Protein AF-A0A943GED4-F1 (afdb_monomer_lite)

Foldseek 3Di:
DPQQAPVGDGDDDDPDDDDDDDPDDDADDPGDDDDDDHCPVVVCVQPNDDPDDWDWDWDDDPQWIKIWIWDDDPLAIEIEIAMAPDKDWQKKKKKAWAQDPVGSVFIWIDIDIDGDPPADFCVLQVVLQGLCCRVSVHIYMYTIHYDDPPDDPVNVVRVVVVSVVVSVVD

pLDDT: mean 86.62, std 11.27, range [45.94, 97.62]

Secondary structure (DSSP, 8-state):
---B-TTSSBPPPPS-------------SS------SSSHHHHHHHH----S-EEEEEEE-SS-EEEEEEEEETTEEEEEEEEESS----EEEEEEEEE-SS-TTSEEEEEEEEE-TT--THHHHHHHHHHHHHHHTS-EEEEEEEE-TT--HHHHHHHHHHHHHHHHH-

Radius of gyration: 17.35 Å; chains: 1; bounding box: 43×40×46 Å

Structure (mmCIF, N/CA/C/O backbone):
data_AF-A0A943GED4-F1
#
_entry.id   AF-A0A943GED4-F1
#
loop_
_atom_site.group_PDB
_atom_site.id
_atom_site.type_symbol
_atom_site.label_atom_id
_atom_site.label_alt_id
_atom_site.label_comp_id
_atom_site.label_asym_id
_atom_site.label_entity_id
_atom_site.label_seq_id
_atom_site.pdbx_PDB_ins_code
_atom_site.Cartn_x
_atom_site.Cartn_y
_atom_site.Cartn_z
_atom_site.occupancy
_atom_site.B_iso_or_equiv
_atom_site.auth_seq_id
_atom_site.auth_comp_id
_atom_site.auth_asym_id
_atom_site.auth_atom_id
_atom_site.pdbx_PDB_model_num
ATOM 1 N N . PHE A 1 1 ? 11.106 -2.759 -29.901 1.00 76.88 1 PHE A N 1
ATOM 2 C CA . PHE A 1 1 ? 10.155 -1.930 -29.136 1.00 76.88 1 PHE A CA 1
ATOM 3 C C . PHE A 1 1 ? 9.558 -2.773 -28.018 1.00 76.88 1 PHE A C 1
ATOM 5 O O . PHE A 1 1 ? 9.425 -3.973 -28.225 1.00 76.88 1 PHE A O 1
ATOM 12 N N . ALA A 1 2 ? 9.278 -2.184 -26.853 1.00 84.62 2 ALA A N 1
ATOM 13 C CA . ALA A 1 2 ? 8.699 -2.871 -25.695 1.00 84.62 2 ALA A CA 1
ATOM 14 C C . ALA A 1 2 ? 7.166 -2.771 -25.691 1.00 84.62 2 ALA A C 1
ATOM 16 O O . ALA A 1 2 ? 6.489 -3.742 -26.011 1.00 84.62 2 ALA A O 1
ATOM 17 N N . MET A 1 3 ? 6.623 -1.597 -25.364 1.00 86.75 3 MET A N 1
ATOM 18 C CA . MET A 1 3 ? 5.180 -1.340 -25.307 1.00 86.75 3 MET A CA 1
ATOM 19 C C . MET A 1 3 ? 4.872 0.160 -25.482 1.00 86.75 3 MET A C 1
ATOM 21 O O . MET A 1 3 ? 5.791 0.977 -25.370 1.00 86.75 3 MET A O 1
ATOM 25 N N . PRO A 1 4 ? 3.612 0.540 -25.768 1.00 83.38 4 PRO A N 1
ATOM 26 C CA . PRO A 1 4 ? 3.169 1.933 -25.724 1.00 83.38 4 PRO A CA 1
ATOM 27 C C . PRO A 1 4 ? 3.368 2.556 -24.334 1.00 83.38 4 PRO A C 1
ATOM 29 O O . PRO A 1 4 ? 2.991 1.962 -23.325 1.00 83.38 4 PRO A O 1
ATOM 32 N N . GLU A 1 5 ? 3.944 3.753 -24.286 1.00 79.69 5 GLU A N 1
ATOM 33 C CA . GLU A 1 5 ? 4.229 4.522 -23.073 1.00 79.69 5 GLU A CA 1
ATOM 34 C C . GLU A 1 5 ? 3.216 5.654 -22.860 1.00 79.69 5 GLU A C 1
ATOM 36 O O . GLU A 1 5 ? 2.488 6.044 -23.775 1.00 79.69 5 GLU A O 1
ATOM 41 N N . PHE A 1 6 ? 3.154 6.176 -21.627 1.00 75.38 6 PHE A N 1
ATOM 42 C CA . PHE A 1 6 ? 2.200 7.221 -21.230 1.00 75.38 6 PHE A CA 1
ATOM 43 C C . PHE A 1 6 ? 2.204 8.475 -22.114 1.00 75.38 6 PHE A C 1
ATOM 45 O O . PHE A 1 6 ? 1.126 9.036 -22.304 1.00 75.38 6 PHE A O 1
ATOM 52 N N . PRO A 1 7 ? 3.333 8.911 -22.711 1.00 77.56 7 PRO A N 1
ATOM 53 C CA . PRO A 1 7 ? 3.323 10.071 -23.594 1.00 77.56 7 PRO A CA 1
ATOM 54 C C . PRO A 1 7 ? 2.759 9.767 -24.994 1.00 77.56 7 PRO A C 1
ATOM 56 O O . PRO A 1 7 ? 2.739 10.653 -25.842 1.00 77.56 7 PRO A O 1
ATOM 59 N N . GLY A 1 8 ? 2.327 8.529 -25.265 1.00 79.75 8 GLY A N 1
ATOM 60 C CA . GLY A 1 8 ? 1.658 8.139 -26.510 1.00 79.75 8 GLY A CA 1
ATOM 61 C C . GLY A 1 8 ? 2.571 7.580 -27.607 1.00 79.75 8 GLY A C 1
ATOM 62 O O . GLY A 1 8 ? 2.094 7.314 -28.708 1.00 79.75 8 GLY A O 1
ATOM 63 N N . TYR A 1 9 ? 3.862 7.363 -27.337 1.00 84.69 9 TYR A N 1
ATOM 64 C CA . TYR A 1 9 ? 4.794 6.693 -28.258 1.00 84.69 9 TYR A CA 1
ATOM 65 C C . TYR A 1 9 ? 5.112 5.261 -27.800 1.00 84.69 9 TYR A C 1
ATOM 67 O O . TYR A 1 9 ? 4.817 4.878 -26.675 1.00 84.69 9 TYR A O 1
ATOM 75 N N . THR A 1 10 ? 5.720 4.442 -28.665 1.00 86.31 10 THR A N 1
ATOM 76 C CA . THR A 1 10 ? 6.162 3.084 -28.289 1.00 86.31 10 THR A CA 1
ATOM 77 C C . THR A 1 10 ? 7.621 3.094 -27.835 1.00 86.31 10 THR A C 1
ATOM 79 O O . THR A 1 10 ? 8.503 3.471 -28.607 1.00 86.31 10 THR A O 1
ATOM 82 N N . GLY A 1 11 ? 7.878 2.647 -26.606 1.00 85.25 11 GLY A N 1
ATOM 83 C CA . GLY A 1 11 ? 9.210 2.618 -26.002 1.00 85.25 11 GLY A CA 1
ATOM 84 C C . GLY A 1 11 ? 10.186 1.638 -26.667 1.00 85.25 11 GLY A C 1
ATOM 85 O O . GLY A 1 11 ? 9.766 0.587 -27.182 1.00 85.25 11 GLY A O 1
ATOM 86 N N . PRO A 1 12 ? 11.504 1.916 -26.662 1.00 89.50 12 PRO A N 1
ATOM 87 C CA . PRO A 1 12 ? 12.513 0.935 -27.053 1.00 89.50 12 PRO A CA 1
ATOM 88 C C . PRO A 1 12 ? 12.538 -0.245 -26.067 1.00 89.50 12 PRO A C 1
ATOM 90 O O . PRO A 1 12 ? 12.098 -0.142 -24.927 1.00 89.50 12 PRO A O 1
ATOM 93 N N . ALA A 1 13 ? 13.039 -1.399 -26.510 1.00 88.25 13 ALA A N 1
ATOM 94 C CA . ALA A 1 13 ? 13.243 -2.517 -25.590 1.00 88.25 13 ALA A CA 1
ATOM 95 C C . ALA A 1 13 ? 14.467 -2.233 -24.706 1.00 88.25 13 ALA A C 1
ATOM 97 O O . ALA A 1 13 ? 15.510 -1.852 -25.234 1.00 88.25 13 ALA A O 1
ATOM 98 N N . SER A 1 14 ? 14.342 -2.422 -23.389 1.00 84.25 14 SER A N 1
ATOM 99 C CA . SER A 1 14 ? 15.484 -2.319 -22.474 1.00 84.25 14 SER A CA 1
ATOM 100 C C . SER A 1 14 ? 16.435 -3.503 -22.672 1.00 84.25 14 SER A C 1
ATOM 102 O O . SER A 1 14 ? 15.986 -4.645 -22.789 1.00 84.25 14 SER A O 1
ATOM 104 N N . SER A 1 15 ? 17.743 -3.235 -22.691 1.00 86.75 15 SER A N 1
ATOM 105 C CA . SER A 1 15 ? 18.788 -4.266 -22.652 1.00 86.75 15 SER A CA 1
ATOM 106 C C . SER A 1 15 ? 18.951 -4.891 -21.264 1.00 86.75 15 SER A C 1
ATOM 108 O O . SER A 1 15 ? 19.463 -6.002 -21.159 1.00 86.75 15 SER A O 1
ATOM 110 N N . ASP A 1 16 ? 18.466 -4.214 -20.219 1.00 80.94 16 ASP A N 1
ATOM 111 C CA . ASP A 1 16 ? 18.678 -4.561 -18.812 1.00 80.94 16 ASP A CA 1
ATOM 112 C C . ASP A 1 16 ? 17.355 -4.928 -18.122 1.00 80.94 16 ASP A C 1
ATOM 114 O O . ASP A 1 16 ? 16.889 -4.269 -17.192 1.00 80.94 16 ASP A O 1
ATOM 118 N N . CYS A 1 17 ? 16.716 -5.999 -18.593 1.00 78.69 17 CYS A N 1
ATOM 119 C CA . CYS A 1 17 ? 15.496 -6.532 -17.987 1.00 78.69 17 CYS A CA 1
ATOM 120 C C . CYS A 1 17 ? 15.821 -7.560 -16.899 1.00 78.69 17 CYS A C 1
ATOM 122 O O . CYS A 1 17 ? 16.438 -8.596 -17.157 1.00 78.69 17 CYS A O 1
ATOM 124 N N . TRP A 1 18 ? 15.354 -7.319 -15.676 1.00 78.94 18 TRP A N 1
ATOM 125 C CA . TRP A 1 18 ? 15.512 -8.281 -14.587 1.00 78.94 18 TRP A CA 1
ATOM 126 C C . TRP A 1 18 ? 14.540 -9.456 -14.731 1.00 78.94 18 TRP A C 1
ATOM 128 O O . TRP A 1 18 ? 13.357 -9.286 -15.027 1.00 78.94 18 TRP A O 1
ATOM 138 N N . LEU A 1 19 ? 15.043 -10.671 -14.501 1.00 82.50 19 LEU A N 1
ATOM 139 C CA . LEU A 1 19 ? 14.305 -11.907 -14.753 1.00 82.50 19 LEU A CA 1
ATOM 140 C C . LEU A 1 19 ? 13.571 -12.378 -13.490 1.00 82.50 19 LEU A C 1
ATOM 142 O O . LEU A 1 19 ? 14.187 -12.818 -12.517 1.00 82.50 19 LEU A O 1
ATOM 146 N N . ILE A 1 20 ? 12.238 -12.322 -13.513 1.00 81.19 20 ILE A N 1
ATOM 147 C CA . ILE A 1 20 ? 11.393 -12.816 -12.419 1.00 81.19 20 ILE A CA 1
ATOM 148 C C . ILE A 1 20 ? 11.201 -14.330 -12.574 1.00 81.19 20 ILE A C 1
ATOM 150 O O . ILE A 1 20 ? 10.530 -14.799 -13.493 1.00 81.19 20 ILE A O 1
ATOM 154 N N . LYS A 1 21 ? 11.760 -15.121 -11.650 1.00 87.81 21 LYS A N 1
ATOM 155 C CA . LYS A 1 21 ? 11.520 -16.573 -11.583 1.00 87.81 21 LYS A CA 1
ATOM 156 C C . LYS A 1 21 ? 10.264 -16.871 -10.768 1.00 87.81 21 LYS A C 1
ATOM 158 O O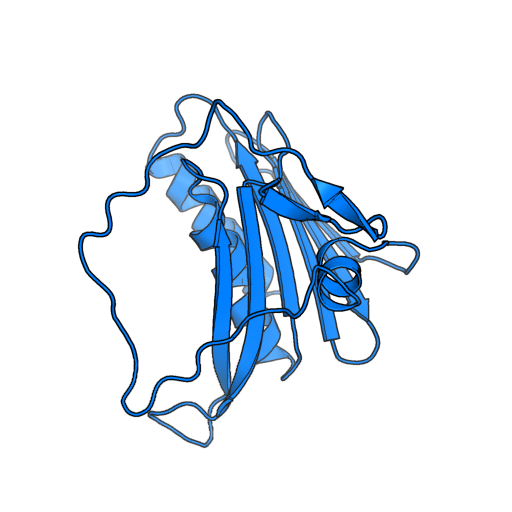 . LYS A 1 21 ? 10.324 -16.974 -9.543 1.00 87.81 21 LYS A O 1
ATOM 163 N N . VAL A 1 22 ? 9.137 -17.047 -11.452 1.00 86.25 22 VAL A N 1
ATOM 164 C CA . VAL A 1 22 ? 7.862 -17.429 -10.828 1.00 86.25 22 VAL A CA 1
ATOM 165 C C . VAL A 1 22 ? 7.980 -18.820 -10.195 1.00 86.25 22 VAL A C 1
ATOM 167 O O . VAL A 1 22 ? 8.396 -19.776 -10.847 1.00 86.25 22 VAL A O 1
ATOM 170 N N . LYS A 1 23 ? 7.632 -18.935 -8.908 1.00 89.38 23 LYS A N 1
ATOM 171 C CA . LYS A 1 23 ? 7.614 -20.215 -8.172 1.00 89.38 23 LYS A CA 1
ATOM 172 C C . LYS A 1 23 ? 6.224 -20.831 -8.076 1.00 89.38 23 LYS A C 1
ATOM 174 O O . LYS A 1 23 ? 6.103 -22.049 -8.073 1.00 89.38 23 LYS A O 1
ATOM 179 N N . ALA A 1 24 ? 5.199 -19.992 -7.999 1.00 88.81 24 ALA A N 1
ATOM 180 C CA . ALA A 1 24 ? 3.803 -20.392 -7.974 1.00 88.81 24 ALA A CA 1
ATOM 181 C C . ALA A 1 24 ? 2.936 -19.236 -8.485 1.00 88.81 24 ALA A C 1
ATOM 183 O O . ALA A 1 24 ? 3.323 -18.073 -8.365 1.00 88.81 24 ALA A O 1
ATOM 184 N N . VAL A 1 25 ? 1.760 -19.569 -9.014 1.00 87.25 25 VAL A N 1
ATOM 185 C CA . VAL A 1 25 ? 0.693 -18.618 -9.348 1.00 87.25 25 VAL A CA 1
ATOM 186 C C . VAL A 1 25 ? -0.547 -19.052 -8.579 1.00 87.25 25 VAL A C 1
ATOM 188 O O . VAL A 1 25 ? -0.950 -20.209 -8.661 1.00 87.25 25 VAL A O 1
ATOM 191 N N . THR A 1 26 ? -1.139 -18.143 -7.810 1.00 85.19 26 THR A N 1
ATOM 192 C CA . THR A 1 26 ? -2.343 -18.409 -7.018 1.00 85.19 26 THR A CA 1
ATOM 193 C C . THR A 1 26 ? -3.483 -17.522 -7.505 1.00 85.19 26 THR A C 1
ATOM 195 O O . THR A 1 26 ? -3.292 -16.344 -7.796 1.00 85.19 26 THR A O 1
ATOM 198 N N . HIS A 1 27 ? -4.683 -18.088 -7.634 1.00 86.31 27 HIS A N 1
ATOM 199 C CA . HIS A 1 27 ? -5.864 -17.356 -8.087 1.00 86.31 27 HIS A CA 1
ATOM 200 C C . HIS A 1 27 ? -7.157 -17.974 -7.537 1.00 86.31 27 HIS A C 1
ATOM 202 O O . HIS A 1 27 ? -7.174 -19.096 -7.033 1.00 86.31 27 HIS A O 1
ATOM 208 N N . ARG A 1 28 ? -8.265 -17.235 -7.652 1.00 71.50 28 ARG A N 1
ATOM 209 C CA . ARG A 1 28 ? -9.618 -17.717 -7.318 1.00 71.50 28 ARG A CA 1
ATOM 210 C C . ARG A 1 28 ? -10.206 -18.606 -8.422 1.00 71.50 28 ARG A C 1
ATOM 212 O O . ARG A 1 28 ? -9.729 -18.580 -9.556 1.00 71.50 28 ARG A O 1
ATOM 219 N N . LYS A 1 29 ? -11.286 -19.340 -8.124 1.00 77.56 29 LYS A N 1
ATOM 220 C CA . LYS A 1 29 ? -12.096 -20.027 -9.150 1.00 77.56 29 LYS A CA 1
ATOM 221 C C . LYS A 1 29 ? -12.709 -18.976 -10.090 1.00 77.56 29 LYS A C 1
ATOM 223 O O . LYS A 1 29 ? -13.278 -18.003 -9.600 1.00 77.56 29 LYS A O 1
ATOM 228 N N . ASN A 1 30 ? -12.565 -19.167 -11.404 1.00 84.12 30 ASN A N 1
ATOM 229 C CA . ASN A 1 30 ? -12.893 -18.187 -12.455 1.00 84.12 30 ASN A CA 1
ATOM 230 C C . ASN A 1 30 ? -12.144 -16.847 -12.263 1.00 84.12 30 ASN A C 1
ATOM 232 O O . ASN A 1 30 ? -12.741 -15.854 -11.832 1.00 84.12 30 ASN A O 1
ATOM 236 N N . PRO A 1 31 ? -10.819 -16.817 -12.507 1.00 81.06 31 PRO A N 1
ATOM 237 C CA . PRO A 1 31 ? -10.019 -15.613 -12.319 1.00 81.06 31 PRO A CA 1
ATOM 238 C C . PRO A 1 31 ? -10.416 -14.518 -13.317 1.00 81.06 31 PRO A C 1
ATOM 240 O O . PRO A 1 31 ? -10.744 -14.800 -14.464 1.00 81.06 31 PRO A O 1
ATOM 243 N N . ILE A 1 32 ? -10.341 -13.261 -12.876 1.00 82.00 32 ILE A N 1
ATOM 244 C CA . ILE A 1 32 ? -10.374 -12.101 -13.772 1.00 82.00 32 ILE A CA 1
ATOM 245 C C . ILE A 1 32 ? -8.930 -11.642 -13.928 1.00 82.00 32 ILE A C 1
ATOM 247 O O . ILE A 1 32 ? -8.281 -11.324 -12.931 1.00 82.00 32 ILE A O 1
ATOM 251 N N . MET A 1 33 ? -8.437 -11.633 -15.163 1.00 82.62 33 MET A N 1
ATOM 252 C CA . MET A 1 33 ? -7.153 -11.032 -15.501 1.00 82.62 33 MET A CA 1
ATOM 253 C C . MET A 1 33 ? -7.388 -9.549 -15.775 1.00 82.62 33 MET A C 1
ATOM 255 O O . MET A 1 33 ? -7.980 -9.195 -16.791 1.00 82.62 33 MET A O 1
ATOM 259 N N . GLN A 1 34 ? -6.969 -8.693 -14.845 1.00 75.50 34 GLN A N 1
ATOM 260 C CA . GLN A 1 34 ? -7.021 -7.249 -15.035 1.00 75.50 34 GLN A CA 1
ATOM 261 C C . GLN A 1 34 ? -5.731 -6.788 -15.713 1.00 75.50 34 GLN A C 1
ATOM 263 O O . GLN A 1 34 ? -4.630 -7.109 -15.270 1.00 75.50 34 GLN A O 1
ATOM 268 N N . THR A 1 35 ? -5.880 -6.051 -16.803 1.00 79.06 35 THR A N 1
ATOM 269 C CA . THR A 1 35 ? -4.795 -5.426 -17.557 1.00 79.06 35 THR A CA 1
ATOM 270 C C . THR A 1 35 ? -5.278 -4.062 -18.041 1.00 79.06 35 THR A C 1
ATOM 272 O O . THR A 1 35 ? -6.476 -3.782 -17.973 1.00 79.06 35 THR A O 1
ATOM 275 N N . CYS A 1 36 ? -4.366 -3.217 -18.499 1.00 71.50 36 CYS A N 1
ATOM 276 C CA . CYS A 1 36 ? -4.685 -1.938 -19.119 1.00 71.50 36 CYS A CA 1
ATOM 277 C C . CYS A 1 36 ? -4.459 -2.032 -20.634 1.00 71.50 36 CYS A C 1
ATOM 279 O O . CYS A 1 36 ? -3.601 -2.783 -21.106 1.00 71.50 36 CYS A O 1
ATOM 281 N N . ILE A 1 37 ? -5.246 -1.284 -21.407 1.00 76.75 37 ILE A N 1
ATOM 282 C CA . ILE A 1 37 ? -5.036 -1.150 -22.851 1.00 76.75 37 ILE A CA 1
ATOM 283 C C . ILE A 1 37 ? -4.255 0.142 -23.073 1.00 76.75 37 ILE A C 1
ATOM 285 O O . ILE A 1 37 ? -4.797 1.241 -22.985 1.00 76.75 37 ILE A O 1
ATOM 289 N N . GLY A 1 38 ? -2.955 -0.009 -23.326 1.00 76.62 38 GLY A N 1
ATOM 290 C CA . GLY A 1 38 ? -2.010 1.097 -23.220 1.00 76.62 38 GLY A CA 1
ATOM 291 C C . GLY A 1 38 ? -1.817 1.544 -21.759 1.00 76.62 38 GLY A C 1
ATOM 292 O O . GLY A 1 38 ? -2.226 0.843 -20.838 1.00 76.62 38 GLY A O 1
ATOM 293 N N . PRO A 1 39 ? -1.164 2.688 -21.534 1.00 65.19 39 PRO A N 1
ATOM 294 C CA . PRO A 1 39 ? -1.065 3.327 -20.220 1.00 65.19 39 PRO A CA 1
ATOM 295 C C . PRO A 1 39 ? -2.305 4.172 -19.874 1.00 65.19 39 PRO A C 1
ATOM 297 O O . PRO A 1 39 ? -2.748 4.123 -18.735 1.00 65.19 39 PRO A O 1
ATOM 300 N N . SER A 1 40 ? -2.872 4.887 -20.858 1.00 61.91 40 SER A N 1
ATOM 301 C CA . SER A 1 40 ? -4.179 5.584 -20.837 1.00 61.91 40 SER A CA 1
ATOM 302 C C . SER A 1 40 ? -4.538 6.334 -19.526 1.00 61.91 40 SER A C 1
ATOM 304 O O . SER A 1 40 ? -3.662 6.830 -18.814 1.00 61.91 40 SER A O 1
ATOM 306 N N . GLU A 1 41 ? -5.835 6.477 -19.231 1.00 52.31 41 GLU A N 1
ATOM 307 C CA . GLU A 1 41 ? -6.395 7.088 -18.013 1.00 52.31 41 GLU A CA 1
ATOM 308 C C . GLU A 1 41 ? -6.003 6.340 -16.729 1.00 52.31 41 GLU A C 1
ATOM 310 O O . GLU A 1 41 ? -5.934 6.957 -15.667 1.00 52.31 41 GLU A O 1
ATOM 315 N N . GLU A 1 42 ? -5.694 5.040 -16.782 1.00 59.78 42 GLU A N 1
ATOM 316 C CA . GLU A 1 42 ? -5.227 4.289 -15.612 1.00 59.78 42 GLU A CA 1
ATOM 317 C C . GLU A 1 42 ? -3.849 4.770 -15.150 1.00 59.78 42 GLU A C 1
ATOM 319 O O . GLU A 1 42 ? -3.617 4.923 -13.950 1.00 59.78 42 GLU A O 1
ATOM 324 N N . HIS A 1 43 ? -2.946 5.078 -16.083 1.00 60.94 43 HIS A N 1
ATOM 325 C CA . HIS A 1 43 ? -1.666 5.701 -15.766 1.00 60.94 43 HIS A CA 1
ATOM 326 C C . HIS A 1 43 ? -1.862 7.123 -15.238 1.00 60.94 43 HIS A C 1
ATOM 328 O O . HIS A 1 43 ? -1.166 7.507 -14.309 1.00 60.94 43 HIS A O 1
ATOM 334 N N . VAL A 1 44 ? -2.828 7.898 -15.745 1.00 51.97 44 VAL A N 1
ATOM 335 C CA . VAL A 1 44 ? -3.157 9.224 -15.179 1.00 51.97 44 VAL A CA 1
ATOM 336 C C . VAL A 1 44 ? -3.773 9.093 -13.780 1.00 51.97 44 VAL A C 1
ATOM 338 O O . VAL A 1 44 ? -3.429 9.855 -12.889 1.00 51.97 44 VAL A O 1
ATOM 341 N N . SER A 1 45 ? -4.598 8.081 -13.526 1.00 56.22 45 SER A N 1
ATOM 342 C CA . SER A 1 45 ? -5.176 7.818 -12.199 1.00 56.22 45 SER A CA 1
ATOM 343 C C . SER A 1 45 ? -4.129 7.351 -11.179 1.00 56.22 45 SER A C 1
ATOM 345 O O . SER A 1 45 ? -4.264 7.610 -9.983 1.00 56.22 45 SER A O 1
ATOM 347 N N . MET A 1 46 ? -3.080 6.659 -11.639 1.00 58.16 46 MET A N 1
ATOM 348 C CA . MET A 1 46 ? -1.982 6.168 -10.797 1.00 58.16 46 MET A CA 1
ATOM 349 C C . MET A 1 46 ? -0.812 7.158 -10.666 1.00 58.16 46 MET A C 1
ATOM 351 O O . MET A 1 46 ? -0.160 7.167 -9.626 1.00 58.16 46 MET A O 1
ATOM 355 N N . ALA A 1 47 ? -0.537 7.981 -11.683 1.00 56.66 47 ALA A N 1
ATOM 356 C CA . ALA A 1 47 ? 0.632 8.869 -11.761 1.00 56.66 47 ALA A CA 1
ATOM 357 C C . ALA A 1 47 ? 0.288 10.373 -11.849 1.00 56.66 47 ALA A C 1
ATOM 359 O O . ALA A 1 47 ? 1.168 11.218 -11.689 1.00 56.66 47 ALA A O 1
ATOM 360 N N . GLY A 1 48 ? -0.965 10.737 -12.128 1.00 54.09 48 GLY A N 1
ATOM 361 C CA . GLY A 1 48 ? -1.395 12.083 -12.510 1.00 54.09 48 GLY A CA 1
ATOM 362 C C . GLY A 1 48 ? -2.013 12.921 -11.386 1.00 54.09 48 GLY A C 1
ATOM 363 O O . GLY A 1 48 ? -3.220 12.926 -11.193 1.00 54.09 48 GLY A O 1
ATOM 364 N N . ILE A 1 49 ? -1.145 13.731 -10.774 1.00 53.88 49 ILE A N 1
ATOM 365 C CA . ILE A 1 49 ? -1.345 15.116 -10.291 1.00 53.88 49 ILE A CA 1
ATOM 366 C C . ILE A 1 49 ? -2.161 15.355 -9.003 1.00 53.88 49 ILE A C 1
ATOM 368 O O . ILE A 1 49 ? -3.374 15.193 -8.918 1.00 53.88 49 ILE A O 1
ATOM 372 N N . GLN A 1 50 ? -1.435 15.920 -8.031 1.00 45.94 50 GLN A N 1
ATOM 373 C CA . GLN A 1 50 ? -1.894 16.489 -6.769 1.00 45.94 50 GLN A CA 1
ATOM 374 C C . GLN A 1 50 ? -1.918 18.029 -6.856 1.00 45.94 50 GLN A C 1
ATOM 376 O O . GLN A 1 50 ? -0.871 18.668 -6.795 1.00 45.94 50 GLN A O 1
ATOM 381 N N . THR A 1 51 ? -3.102 18.637 -6.966 1.00 49.59 51 THR A N 1
ATOM 382 C CA . THR A 1 51 ? -3.323 20.091 -6.753 1.00 49.59 51 THR A CA 1
ATOM 383 C C . THR A 1 51 ? -4.473 20.390 -5.786 1.00 49.59 51 THR A C 1
ATOM 385 O O . THR A 1 51 ? -4.800 21.549 -5.548 1.00 49.59 51 THR A O 1
ATOM 388 N N . LEU A 1 52 ? -5.083 19.354 -5.208 1.00 57.12 52 LEU A N 1
ATOM 389 C CA . LEU A 1 52 ? -6.165 19.484 -4.234 1.00 57.12 52 LEU A CA 1
ATOM 390 C C . LEU A 1 52 ? -5.629 19.583 -2.801 1.00 57.12 52 LEU A C 1
ATOM 392 O O . LEU A 1 52 ? -4.482 19.227 -2.521 1.00 57.12 52 LEU A O 1
ATOM 396 N N . GLU A 1 53 ? -6.495 20.030 -1.889 1.00 67.94 53 GLU A N 1
ATOM 397 C CA . GLU A 1 53 ? -6.243 19.962 -0.452 1.00 67.94 53 GLU A CA 1
ATOM 398 C C . GLU A 1 53 ? -5.881 18.528 -0.050 1.00 67.94 53 GLU A C 1
ATOM 400 O O . GLU A 1 53 ? -6.615 17.567 -0.306 1.00 67.94 53 GLU A O 1
ATOM 405 N N . ARG A 1 54 ? -4.712 18.394 0.574 1.00 83.00 54 ARG A N 1
ATOM 406 C CA . ARG A 1 54 ? -4.203 17.137 1.111 1.00 83.00 54 ARG A CA 1
ATOM 407 C C . ARG A 1 54 ? -4.028 17.276 2.611 1.00 83.00 54 ARG A C 1
ATOM 409 O O . ARG A 1 54 ? -3.596 18.322 3.095 1.00 83.00 54 ARG A O 1
ATOM 416 N N . ILE A 1 55 ? -4.320 16.203 3.327 1.00 92.50 55 ILE A N 1
ATOM 417 C CA . ILE A 1 55 ? -4.008 16.100 4.747 1.00 92.50 55 ILE A CA 1
ATOM 418 C C . ILE A 1 55 ? -2.649 15.419 4.865 1.00 92.50 55 ILE A C 1
ATOM 420 O O . ILE A 1 55 ? -2.414 14.374 4.256 1.00 92.50 55 ILE A O 1
ATOM 424 N N . GLU A 1 56 ? -1.752 16.032 5.628 1.00 93.81 56 GLU A N 1
ATOM 425 C CA . GLU A 1 56 ? -0.420 15.510 5.906 1.00 93.81 56 GLU A CA 1
ATOM 426 C C . GLU A 1 56 ? -0.364 14.948 7.327 1.00 93.81 56 GLU A C 1
ATOM 428 O O . GLU A 1 56 ? -0.653 15.649 8.298 1.00 93.81 56 GLU A O 1
ATOM 433 N N . TYR A 1 57 ? 0.051 13.689 7.448 1.00 96.50 57 TYR A N 1
ATOM 434 C CA . TYR A 1 57 ? 0.356 13.049 8.722 1.00 96.50 57 TYR A CA 1
ATOM 435 C C . TYR A 1 57 ? 1.848 12.757 8.786 1.00 96.50 57 TYR A C 1
ATOM 437 O O . TYR A 1 57 ? 2.325 11.823 8.141 1.00 96.50 57 TYR A O 1
ATOM 445 N N . LYS A 1 58 ? 2.581 13.545 9.573 1.00 96.81 58 LYS A N 1
ATOM 446 C CA . LYS A 1 58 ? 4.017 13.366 9.793 1.00 96.81 58 LYS A CA 1
ATOM 447 C C . LYS A 1 58 ? 4.269 12.678 11.129 1.00 96.81 58 LYS A C 1
ATOM 449 O O . LYS A 1 58 ? 3.884 13.200 12.174 1.00 96.81 58 LYS A O 1
ATOM 454 N N . ILE A 1 59 ? 4.925 11.522 11.098 1.00 97.62 59 ILE A N 1
ATOM 455 C CA . ILE A 1 59 ? 5.176 10.692 12.278 1.00 97.62 59 ILE A CA 1
ATOM 456 C C . ILE A 1 59 ? 6.670 10.438 12.432 1.00 97.62 59 ILE A C 1
ATOM 458 O O . ILE A 1 59 ? 7.367 10.067 11.487 1.00 97.62 59 ILE A O 1
ATOM 462 N N . LYS A 1 60 ? 7.152 10.613 13.663 1.00 97.19 60 LYS A N 1
ATOM 463 C CA . LYS A 1 60 ? 8.534 10.343 14.041 1.00 97.19 60 LYS A CA 1
ATOM 464 C C . LYS A 1 60 ? 8.641 8.960 14.680 1.00 97.19 60 LYS A C 1
ATOM 466 O O . LYS A 1 60 ? 7.919 8.657 15.626 1.00 97.19 60 LYS A O 1
ATOM 471 N N . LEU A 1 61 ? 9.553 8.150 14.162 1.00 96.19 61 LEU A N 1
ATOM 472 C CA . LEU A 1 61 ? 9.982 6.874 14.725 1.00 96.19 61 LEU A CA 1
ATOM 473 C C . LEU A 1 61 ? 11.261 7.075 15.546 1.00 96.19 61 LEU A C 1
ATOM 475 O O . LEU A 1 61 ? 11.895 8.132 15.501 1.00 96.19 61 LEU A O 1
ATOM 479 N N . SER A 1 62 ? 11.686 6.041 16.265 1.00 96.12 62 SER A N 1
ATOM 480 C CA . SER A 1 62 ? 12.937 6.064 17.030 1.00 96.12 62 SER A CA 1
ATOM 481 C C . SER A 1 62 ? 14.189 6.231 16.157 1.00 96.12 62 SER A C 1
ATOM 483 O O . SER A 1 62 ? 15.231 6.652 16.655 1.00 96.12 62 SER A O 1
ATOM 485 N N . PHE A 1 63 ? 14.088 5.926 14.860 1.00 93.94 63 PHE A N 1
ATOM 486 C CA . PHE A 1 63 ? 15.216 5.857 13.928 1.00 93.94 63 PHE A CA 1
ATOM 487 C C . PHE A 1 63 ? 15.038 6.675 12.640 1.00 93.94 63 PHE A 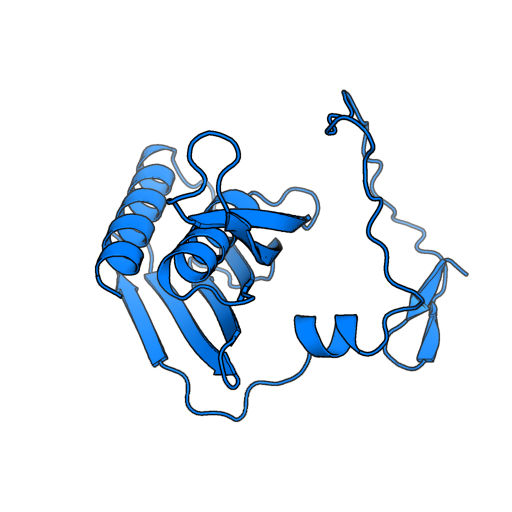C 1
ATOM 489 O O . PHE A 1 63 ? 15.997 6.814 11.891 1.00 93.94 63 PHE A O 1
ATOM 496 N N . ALA A 1 64 ? 13.836 7.183 12.357 1.00 95.31 64 ALA A N 1
ATOM 497 C CA . ALA A 1 64 ? 13.522 7.907 11.124 1.00 95.31 64 ALA A CA 1
ATOM 498 C C . ALA A 1 64 ? 12.188 8.660 11.255 1.00 95.31 64 ALA A C 1
ATOM 500 O O . ALA A 1 64 ? 11.564 8.664 12.315 1.00 95.31 64 ALA A O 1
ATOM 501 N N . GLU A 1 65 ? 11.712 9.254 10.168 1.00 96.81 65 GLU A N 1
ATOM 502 C CA . GLU A 1 65 ? 10.351 9.773 10.049 1.00 96.81 65 GLU A CA 1
ATOM 503 C C . GLU A 1 65 ? 9.668 9.220 8.799 1.00 96.81 65 GLU A C 1
ATOM 505 O O . GLU A 1 65 ? 10.328 8.808 7.842 1.00 96.81 65 GLU A O 1
ATOM 510 N N . TYR A 1 66 ? 8.340 9.184 8.825 1.00 97.00 66 TYR A N 1
ATOM 511 C CA . TYR A 1 66 ? 7.533 8.959 7.635 1.00 97.00 66 TYR A CA 1
ATOM 512 C C . TYR A 1 66 ? 6.380 9.952 7.583 1.00 97.00 66 TYR A C 1
ATOM 514 O O . TYR A 1 66 ? 5.952 10.517 8.595 1.00 97.00 66 TYR A O 1
ATOM 522 N N . ILE A 1 67 ? 5.878 10.150 6.377 1.00 96.19 67 ILE A N 1
ATOM 523 C CA . ILE A 1 67 ? 4.782 11.038 6.057 1.00 96.19 67 ILE A CA 1
ATOM 524 C C . ILE A 1 67 ? 3.754 10.247 5.252 1.00 96.19 67 ILE A C 1
ATOM 526 O O . ILE A 1 67 ? 4.094 9.514 4.320 1.00 96.19 67 ILE A O 1
ATOM 530 N N . ILE A 1 68 ? 2.485 10.395 5.620 1.00 96.38 68 ILE A N 1
ATOM 531 C CA . ILE A 1 68 ? 1.356 9.952 4.805 1.00 96.38 68 ILE A CA 1
ATOM 532 C C . ILE A 1 68 ? 0.603 11.186 4.328 1.00 96.38 68 ILE A C 1
ATOM 534 O O . ILE A 1 68 ? 0.091 11.966 5.132 1.00 96.38 68 ILE A O 1
ATOM 538 N N . PHE A 1 69 ? 0.510 11.334 3.013 1.00 93.62 69 PHE A N 1
ATOM 539 C CA . PHE A 1 69 ? -0.348 12.321 2.374 1.00 93.62 69 PHE A CA 1
ATOM 540 C C . PHE A 1 69 ? -1.648 11.650 1.966 1.00 93.62 69 PHE A C 1
ATOM 542 O O . PHE A 1 69 ? -1.626 10.698 1.189 1.00 93.62 69 PHE A O 1
ATOM 549 N N . VAL A 1 70 ? -2.772 12.151 2.465 1.00 93.44 70 VAL A N 1
ATOM 550 C CA . VAL A 1 70 ? -4.108 11.674 2.099 1.00 93.44 70 VAL A CA 1
ATOM 551 C C . VAL A 1 70 ? -4.800 12.747 1.278 1.00 93.44 70 VAL A C 1
ATOM 553 O O . VAL A 1 70 ? -5.011 13.865 1.748 1.00 93.44 70 VAL A O 1
ATOM 556 N N . MET A 1 71 ? -5.189 12.392 0.061 1.00 90.50 71 MET A N 1
ATOM 557 C CA . MET A 1 71 ? -5.978 13.234 -0.825 1.00 90.50 71 MET A CA 1
ATOM 558 C C . MET A 1 71 ? -7.320 12.569 -1.099 1.00 90.50 71 MET A C 1
ATOM 560 O O . MET A 1 71 ? -7.377 11.422 -1.544 1.00 90.50 71 MET A O 1
ATOM 564 N N . LYS A 1 72 ? -8.407 13.296 -0.845 1.00 88.88 72 LYS A N 1
ATOM 565 C CA . LYS A 1 72 ? -9.761 12.851 -1.179 1.00 88.88 72 LYS A CA 1
ATOM 566 C C . LYS A 1 72 ? -10.126 13.340 -2.578 1.00 88.88 72 LYS A C 1
ATOM 568 O O . LYS A 1 72 ? -10.039 14.531 -2.861 1.00 88.88 72 LYS A O 1
ATOM 573 N N . ILE A 1 73 ? -10.568 12.426 -3.433 1.00 86.50 73 ILE A N 1
ATOM 574 C CA . ILE A 1 73 ? -10.988 12.685 -4.812 1.00 86.50 73 ILE A CA 1
ATOM 575 C C . ILE A 1 73 ? -12.455 12.274 -4.930 1.00 86.50 73 ILE A C 1
ATOM 577 O O . ILE A 1 73 ? -12.786 11.107 -5.132 1.00 86.50 73 ILE A O 1
ATOM 581 N N . GLY A 1 74 ? -13.367 13.227 -4.734 1.00 87.38 74 GLY A N 1
ATOM 582 C CA . GLY A 1 74 ? -14.796 12.921 -4.645 1.00 87.38 74 GLY A CA 1
ATOM 583 C C . GLY A 1 74 ? -15.083 11.968 -3.479 1.00 87.38 74 GLY A C 1
ATOM 584 O O . GLY A 1 74 ? -14.981 12.364 -2.318 1.00 87.38 74 GLY A O 1
ATOM 585 N N . LYS A 1 75 ? -15.442 10.714 -3.778 1.00 88.31 75 LYS A N 1
ATOM 586 C CA . LYS A 1 75 ? -15.624 9.656 -2.767 1.00 88.31 75 LYS A CA 1
ATOM 587 C C . LYS A 1 75 ? -14.370 8.803 -2.540 1.00 88.31 75 LYS A C 1
ATOM 589 O O . LYS A 1 75 ? -14.326 8.089 -1.545 1.00 88.31 75 LYS A O 1
ATOM 594 N N . ASP A 1 76 ? -13.399 8.865 -3.444 1.00 93.00 76 ASP A N 1
ATOM 595 C CA . ASP A 1 76 ? -12.229 7.988 -3.513 1.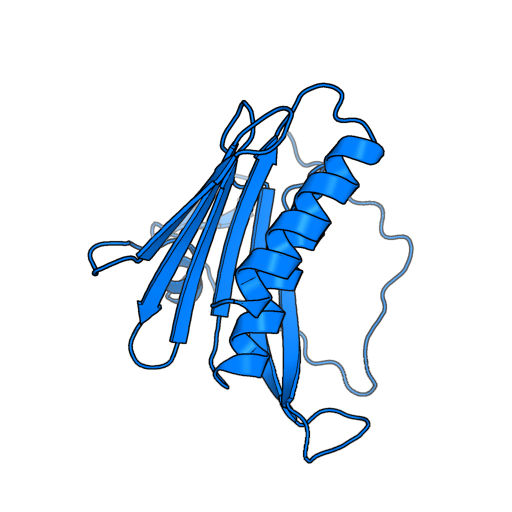00 93.00 76 ASP A CA 1
ATOM 596 C C . ASP A 1 76 ? -10.984 8.652 -2.901 1.00 93.00 76 ASP A C 1
ATOM 598 O O . ASP A 1 76 ? -11.023 9.826 -2.519 1.00 93.00 76 ASP A O 1
ATOM 602 N N . PHE A 1 77 ? -9.886 7.903 -2.756 1.00 92.69 77 PHE A N 1
ATOM 603 C CA . PHE A 1 77 ? -8.662 8.394 -2.111 1.00 92.69 77 PHE A CA 1
ATOM 604 C C . PHE A 1 77 ? -7.400 8.102 -2.926 1.00 92.69 77 PHE A C 1
ATOM 606 O O . PHE A 1 77 ? -7.199 6.994 -3.425 1.00 92.69 77 PHE A O 1
ATOM 613 N N . ASN A 1 78 ? -6.507 9.086 -2.981 1.00 92.44 78 ASN A N 1
ATOM 614 C CA . ASN A 1 78 ? -5.127 8.930 -3.422 1.00 92.44 78 ASN A CA 1
ATOM 615 C C . ASN A 1 78 ? -4.209 9.170 -2.217 1.00 92.44 78 ASN A C 1
ATOM 617 O O . ASN A 1 78 ? -4.299 10.208 -1.556 1.00 92.44 78 ASN A O 1
ATOM 621 N N . ILE A 1 79 ? -3.383 8.182 -1.884 1.00 94.06 79 ILE A N 1
ATOM 622 C CA . ILE A 1 79 ? -2.550 8.183 -0.685 1.00 94.06 79 ILE A CA 1
ATOM 623 C C . ILE A 1 79 ? -1.092 7.974 -1.072 1.00 94.06 79 ILE A C 1
ATOM 625 O O . ILE A 1 79 ? -0.751 7.014 -1.761 1.00 94.06 79 ILE A O 1
ATOM 629 N N . VAL A 1 80 ? -0.213 8.832 -0.568 1.00 94.00 80 VAL A N 1
ATOM 630 C CA . VAL A 1 80 ? 1.233 8.680 -0.742 1.00 94.00 80 VAL A CA 1
ATOM 631 C C . VAL A 1 80 ? 1.871 8.398 0.607 1.00 94.00 80 VAL A C 1
ATOM 633 O O . VAL A 1 80 ? 1.665 9.150 1.556 1.00 94.00 80 VAL A O 1
ATOM 636 N N . PHE A 1 81 ? 2.642 7.318 0.684 1.00 95.19 81 PHE A N 1
ATOM 637 C CA . PHE A 1 81 ? 3.440 6.951 1.849 1.00 95.19 81 PHE A CA 1
ATOM 638 C C . PHE A 1 81 ? 4.922 7.152 1.526 1.00 95.19 81 PHE A C 1
ATOM 640 O O . PHE A 1 81 ? 5.451 6.508 0.628 1.00 95.19 81 PHE A O 1
ATOM 647 N N . SER A 1 82 ? 5.595 8.039 2.250 1.00 94.62 82 SER A N 1
ATOM 648 C CA . SER A 1 82 ? 7.020 8.316 2.057 1.00 94.62 82 SER A CA 1
ATOM 649 C C . SER A 1 82 ? 7.733 8.313 3.397 1.00 94.62 82 SER A C 1
ATOM 651 O O . SER A 1 82 ? 7.172 8.766 4.391 1.00 94.62 82 SER A O 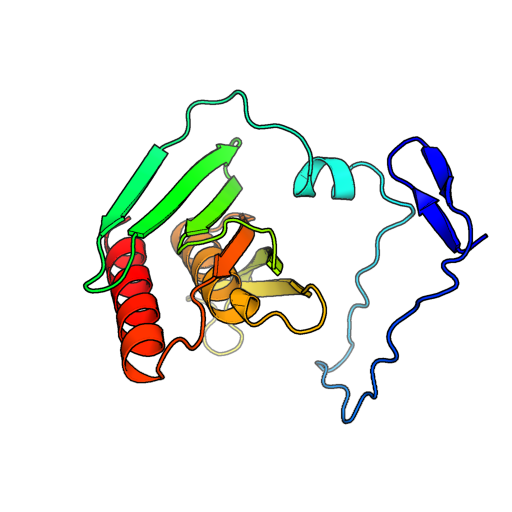1
ATOM 653 N N . GLY A 1 83 ? 8.968 7.831 3.459 1.00 93.88 83 GLY A N 1
ATOM 654 C CA . GLY A 1 83 ? 9.778 8.004 4.656 1.00 93.88 83 GLY A CA 1
ATOM 655 C C . GLY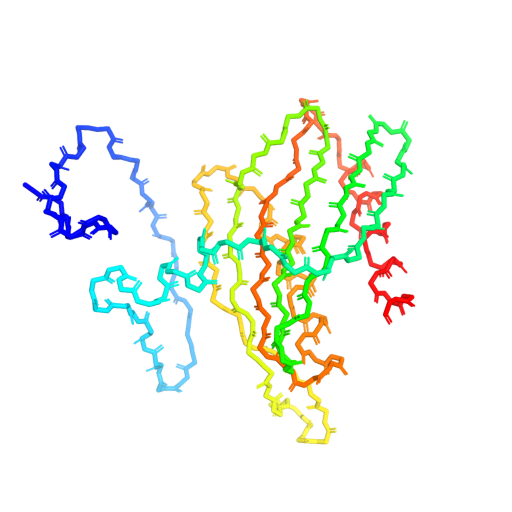 A 1 83 ? 11.135 7.329 4.603 1.00 93.88 83 GLY A C 1
ATOM 656 O O . GLY A 1 83 ? 11.539 6.730 3.604 1.00 93.88 83 GLY A O 1
ATOM 657 N N . GLY A 1 84 ? 11.828 7.414 5.731 1.00 92.88 84 GLY A N 1
ATOM 658 C CA . GLY A 1 84 ? 13.195 6.940 5.865 1.00 92.88 84 GLY A CA 1
ATOM 659 C C . GLY A 1 84 ? 14.217 7.989 5.426 1.00 92.88 84 GLY A C 1
ATOM 660 O O . GLY A 1 84 ? 13.943 9.185 5.425 1.00 92.88 84 GLY A O 1
ATOM 661 N N . GLU A 1 85 ? 15.415 7.537 5.079 1.00 91.44 85 GLU A N 1
ATOM 662 C CA . GLU A 1 85 ? 16.530 8.388 4.639 1.00 91.44 85 GLU A CA 1
ATOM 663 C C . GLU A 1 85 ? 16.456 8.722 3.148 1.00 91.44 85 GLU A C 1
ATOM 665 O O . GLU A 1 85 ? 17.027 9.716 2.699 1.00 91.44 85 GLU A O 1
ATOM 670 N N . ARG A 1 86 ? 15.779 7.874 2.362 1.00 88.12 86 ARG A N 1
ATOM 671 C CA . ARG A 1 86 ? 15.664 8.022 0.909 1.00 88.12 86 ARG A CA 1
ATOM 672 C C . ARG A 1 86 ? 14.247 7.748 0.431 1.00 88.12 86 ARG A C 1
ATOM 674 O O . ARG A 1 86 ? 13.816 6.599 0.311 1.00 88.12 86 ARG A O 1
ATOM 681 N N . GLU A 1 87 ? 13.555 8.824 0.090 1.00 87.12 87 GLU A N 1
ATOM 682 C CA . GLU A 1 87 ? 12.236 8.753 -0.524 1.00 87.12 87 GLU A CA 1
ATOM 683 C C . GLU A 1 87 ? 12.318 8.108 -1.911 1.00 87.12 87 GLU A C 1
ATOM 685 O O . GLU A 1 87 ? 13.214 8.402 -2.708 1.00 87.12 87 GLU A O 1
ATOM 690 N N . HIS A 1 88 ? 11.393 7.198 -2.193 1.00 87.50 88 HIS A N 1
ATOM 691 C CA . HIS A 1 88 ? 11.279 6.521 -3.477 1.00 87.50 88 HIS A CA 1
ATOM 692 C C . HIS A 1 88 ? 9.880 5.910 -3.617 1.00 87.50 88 HIS A C 1
ATOM 694 O O . HIS A 1 88 ? 9.159 5.725 -2.637 1.00 87.50 88 HIS A O 1
ATOM 700 N N . ILE A 1 89 ? 9.502 5.560 -4.845 1.00 88.94 89 ILE A N 1
ATOM 701 C CA . ILE A 1 89 ? 8.312 4.749 -5.102 1.00 88.94 89 ILE A CA 1
ATOM 702 C C . ILE A 1 89 ? 8.769 3.298 -5.209 1.00 88.94 89 ILE A C 1
ATOM 704 O O . ILE A 1 89 ? 9.343 2.900 -6.220 1.00 88.94 89 ILE A O 1
ATOM 708 N N . GLY A 1 90 ? 8.534 2.520 -4.154 1.00 87.69 90 GLY A N 1
ATOM 709 C CA . GLY A 1 90 ? 8.791 1.082 -4.140 1.00 87.69 90 GLY A CA 1
ATOM 710 C C . GLY A 1 90 ? 7.587 0.276 -4.620 1.00 87.69 90 GLY A C 1
ATOM 711 O O . GLY A 1 90 ? 7.753 -0.781 -5.223 1.00 87.69 90 GLY A O 1
ATOM 712 N N . CYS A 1 91 ? 6.369 0.781 -4.405 1.00 89.88 91 CYS A N 1
ATOM 713 C CA . CYS A 1 91 ? 5.134 0.081 -4.745 1.00 89.88 91 CYS A CA 1
ATOM 714 C C . CYS A 1 91 ? 3.978 1.041 -5.063 1.00 89.88 91 CYS A C 1
ATOM 716 O O . CYS A 1 91 ? 3.937 2.168 -4.572 1.00 89.88 91 CYS A O 1
ATOM 718 N N . THR A 1 92 ? 3.020 0.578 -5.866 1.00 90.75 92 THR A N 1
ATOM 719 C CA . THR A 1 92 ? 1.691 1.179 -6.043 1.00 90.75 92 THR A CA 1
ATOM 720 C C . THR A 1 92 ? 0.619 0.106 -5.898 1.00 90.75 92 THR A C 1
ATOM 722 O O . THR A 1 92 ? 0.704 -0.967 -6.499 1.00 90.75 92 THR A O 1
ATOM 725 N N . VAL A 1 93 ? -0.403 0.394 -5.098 1.00 92.06 93 VAL A N 1
ATOM 726 C CA . VAL A 1 93 ? -1.498 -0.522 -4.787 1.00 92.06 93 VAL A CA 1
ATOM 727 C C . VAL A 1 93 ? -2.836 0.147 -5.065 1.00 92.06 93 VAL A C 1
ATOM 729 O O . VAL A 1 93 ? -3.178 1.141 -4.430 1.00 92.06 93 VAL A O 1
ATOM 732 N N . LEU A 1 94 ? -3.627 -0.441 -5.960 1.00 93.25 94 LEU A N 1
ATOM 733 C CA . LEU A 1 94 ? -5.025 -0.076 -6.191 1.00 93.25 94 LEU A CA 1
ATOM 734 C C . LEU A 1 94 ? -5.923 -1.018 -5.390 1.00 93.25 94 LEU A C 1
ATOM 736 O O . LEU A 1 94 ? -5.925 -2.218 -5.647 1.00 93.25 94 LEU A O 1
ATOM 740 N N . SER A 1 95 ? -6.696 -0.489 -4.445 1.00 94.75 95 SER A N 1
ATOM 741 C CA . SER A 1 95 ? -7.587 -1.244 -3.560 1.00 94.75 95 SER A CA 1
ATOM 742 C C . SER A 1 95 ? -9.049 -0.895 -3.824 1.00 94.75 95 SER A C 1
ATOM 744 O O . SER A 1 95 ? -9.434 0.273 -3.819 1.00 94.75 95 SER A O 1
ATOM 746 N N . LEU A 1 96 ? -9.866 -1.926 -4.037 1.00 92.88 96 LEU A N 1
ATOM 747 C CA . LEU A 1 96 ? -11.297 -1.824 -4.311 1.00 92.88 96 LEU A CA 1
ATOM 748 C C . LEU A 1 96 ? -12.095 -2.434 -3.153 1.00 92.88 96 LEU A C 1
ATOM 750 O O . LEU A 1 96 ? -11.821 -3.581 -2.777 1.00 92.88 96 LEU A O 1
ATOM 754 N N . PRO A 1 97 ? -13.087 -1.721 -2.598 1.00 93.12 97 PRO A N 1
ATOM 755 C CA . PRO A 1 97 ? -13.941 -2.248 -1.549 1.00 93.12 97 PRO A CA 1
ATOM 756 C C . PRO A 1 97 ? -14.907 -3.274 -2.142 1.00 93.12 97 PRO A C 1
ATOM 758 O O . PRO A 1 97 ? -15.376 -3.145 -3.275 1.00 93.12 97 PRO A O 1
ATOM 761 N N . ARG A 1 98 ? -15.226 -4.309 -1.373 1.00 91.00 98 ARG A N 1
ATOM 762 C CA . ARG A 1 98 ? -16.248 -5.298 -1.731 1.00 91.00 98 ARG A CA 1
ATOM 763 C C . ARG A 1 98 ? -16.830 -5.952 -0.478 1.00 91.00 98 ARG A C 1
ATOM 765 O O . ARG A 1 98 ? -16.158 -5.964 0.552 1.00 91.00 98 ARG A O 1
ATOM 772 N N . PRO A 1 99 ? -18.010 -6.585 -0.547 1.00 86.38 99 PRO A N 1
ATOM 773 C CA . PRO A 1 99 ? -18.475 -7.464 0.524 1.00 86.38 99 PRO A CA 1
ATOM 774 C C . PRO A 1 99 ? -17.453 -8.572 0.818 1.00 86.38 99 PRO A C 1
ATOM 776 O O . PRO A 1 99 ? -16.794 -9.076 -0.100 1.00 86.38 99 PRO A O 1
ATOM 779 N N . SER A 1 100 ? -17.288 -8.948 2.086 1.00 83.94 100 SER A N 1
ATOM 780 C CA . SER A 1 100 ? -16.417 -10.057 2.487 1.00 83.94 100 SER A CA 1
ATOM 781 C C . SER A 1 100 ? -16.952 -11.395 1.970 1.00 83.94 100 SER A C 1
ATOM 783 O O . SER A 1 100 ? -18.153 -11.590 1.842 1.00 83.94 100 SER A O 1
ATOM 785 N N . LEU A 1 101 ? -16.046 -12.343 1.696 1.00 79.38 101 LEU A N 1
ATOM 786 C CA . LEU A 1 101 ? -16.430 -13.702 1.272 1.00 79.38 101 LEU A CA 1
ATOM 787 C C . LEU A 1 101 ? -16.969 -14.553 2.427 1.00 79.38 101 LEU A C 1
ATOM 789 O O . LEU A 1 101 ? -17.663 -15.531 2.184 1.00 79.38 101 LEU A O 1
ATOM 793 N N . SER A 1 102 ? -16.593 -14.225 3.666 1.00 81.50 102 SER A N 1
ATOM 794 C CA . SER A 1 102 ? -16.977 -14.979 4.863 1.00 81.50 102 SER A CA 1
ATOM 795 C C . SER A 1 102 ? -18.193 -14.402 5.587 1.00 81.50 102 SER A C 1
ATOM 797 O O . SER A 1 102 ? -18.816 -15.109 6.370 1.00 81.50 102 SER A O 1
ATOM 799 N N . ASP A 1 103 ? -18.506 -13.125 5.359 1.00 82.69 103 ASP A N 1
ATOM 800 C CA . ASP A 1 103 ? -19.590 -12.403 6.027 1.00 82.69 103 ASP A CA 1
ATOM 801 C C . ASP A 1 103 ? -20.016 -11.209 5.163 1.00 82.69 103 ASP A C 1
ATOM 803 O O . ASP A 1 103 ? -19.354 -10.171 5.157 1.00 82.69 103 ASP A O 1
ATOM 807 N N . GLU A 1 104 ? -21.115 -11.345 4.422 1.00 77.12 104 GLU A N 1
ATOM 808 C CA . GLU A 1 104 ? -21.590 -10.316 3.483 1.00 77.12 104 GLU A CA 1
ATOM 809 C C . GLU A 1 104 ? -21.901 -8.967 4.150 1.00 77.12 104 GLU A C 1
ATOM 811 O O . GLU A 1 104 ? -21.926 -7.939 3.474 1.00 77.12 104 GLU A O 1
ATOM 816 N N . LYS A 1 105 ? -22.085 -8.935 5.478 1.00 80.81 105 LYS A N 1
ATOM 817 C CA . LYS A 1 105 ? -22.326 -7.696 6.236 1.00 80.81 105 LYS A CA 1
ATOM 818 C C . LYS A 1 105 ? -21.047 -6.913 6.537 1.00 80.81 105 LYS A C 1
ATOM 820 O O . LYS A 1 105 ? -21.129 -5.793 7.037 1.00 80.81 105 LYS A O 1
ATOM 825 N N . LYS A 1 106 ? -19.868 -7.479 6.259 1.00 85.94 106 LYS A N 1
ATOM 826 C CA . LYS A 1 106 ? -18.567 -6.830 6.469 1.00 85.94 106 LYS A CA 1
ATOM 827 C C . LYS A 1 106 ? -17.936 -6.438 5.144 1.00 85.94 106 LYS A C 1
ATOM 829 O O . LYS A 1 106 ? -17.924 -7.216 4.193 1.00 85.94 106 LYS A O 1
ATOM 834 N N . LEU A 1 107 ? -17.327 -5.257 5.112 1.00 85.81 107 LEU A N 1
ATOM 835 C CA . LEU A 1 107 ? -16.518 -4.825 3.978 1.00 85.81 107 LEU A CA 1
ATOM 836 C C . LEU A 1 107 ? -15.118 -5.448 4.038 1.00 85.81 107 LEU A C 1
ATOM 838 O O . LEU A 1 107 ? -14.466 -5.516 5.081 1.00 85.81 107 LEU A O 1
ATOM 842 N N . SER A 1 108 ? -14.666 -5.907 2.881 1.00 90.44 108 SER A N 1
ATOM 843 C CA . SER A 1 108 ? -13.318 -6.374 2.584 1.00 90.44 108 SER A CA 1
ATOM 844 C C . SER A 1 108 ? -12.756 -5.548 1.423 1.00 90.44 108 SER A C 1
ATOM 846 O O . SER A 1 108 ? -13.436 -4.676 0.882 1.00 90.44 108 SER A O 1
ATOM 848 N N . ALA A 1 109 ? -11.513 -5.810 1.037 1.00 91.44 109 ALA A N 1
ATOM 849 C CA . ALA A 1 109 ? -10.893 -5.164 -0.107 1.00 91.44 109 ALA A CA 1
ATOM 850 C C . ALA A 1 109 ? -10.206 -6.197 -1.002 1.00 91.44 109 ALA A C 1
ATOM 852 O O . ALA A 1 109 ? -9.753 -7.250 -0.546 1.00 91.44 109 ALA A O 1
ATOM 853 N N . THR A 1 110 ? -10.153 -5.899 -2.294 1.00 90.88 110 THR A N 1
ATOM 854 C CA . THR A 1 110 ? -9.302 -6.592 -3.258 1.00 90.88 110 THR A CA 1
ATOM 855 C C . THR A 1 110 ? -8.308 -5.591 -3.811 1.00 90.88 110 THR A C 1
ATOM 857 O O . THR A 1 110 ? -8.709 -4.519 -4.257 1.00 90.88 110 THR A O 1
ATOM 860 N N . SER A 1 111 ? -7.029 -5.958 -3.789 1.00 90.75 111 SER A N 1
ATOM 861 C CA . SER A 1 111 ? -5.951 -5.066 -4.192 1.00 90.75 111 SER A CA 1
ATOM 862 C C . SER A 1 111 ? -5.163 -5.620 -5.371 1.00 90.75 111 SER A C 1
ATOM 864 O O . SER A 1 111 ? -4.813 -6.801 -5.393 1.00 90.75 111 SER A O 1
ATOM 866 N N . SER A 1 112 ? -4.866 -4.743 -6.323 1.00 87.38 112 SER A N 1
ATOM 867 C CA . SER A 1 112 ? -3.897 -4.959 -7.394 1.00 87.38 112 SER A CA 1
ATOM 868 C C . SER A 1 112 ? -2.599 -4.262 -7.009 1.00 87.38 112 SER A C 1
ATOM 870 O O . SER A 1 112 ? -2.617 -3.085 -6.656 1.00 87.38 112 SER A O 1
ATOM 872 N N . VAL A 1 113 ? -1.488 -4.993 -7.045 1.00 87.06 113 VAL A N 1
ATOM 873 C CA . VAL A 1 113 ? -0.182 -4.528 -6.566 1.00 87.06 113 VAL A CA 1
ATOM 874 C C . VAL A 1 113 ? 0.793 -4.474 -7.733 1.00 87.06 113 VAL A C 1
ATOM 876 O O . VAL A 1 113 ? 0.979 -5.470 -8.432 1.00 87.06 113 VAL A O 1
ATOM 879 N N . ILE A 1 114 ? 1.454 -3.332 -7.896 1.00 87.50 114 ILE A N 1
ATOM 880 C CA . ILE A 1 114 ? 2.575 -3.138 -8.813 1.00 87.50 114 ILE A CA 1
ATOM 881 C C . ILE A 1 114 ? 3.785 -2.758 -7.963 1.00 87.50 114 ILE A C 1
ATOM 883 O O . ILE A 1 114 ? 3.877 -1.643 -7.454 1.00 87.50 114 ILE A O 1
ATOM 887 N N . ASN A 1 115 ? 4.697 -3.709 -7.775 1.00 82.19 115 ASN A N 1
ATOM 888 C CA . ASN A 1 115 ? 5.879 -3.541 -6.934 1.00 82.19 115 ASN A CA 1
ATOM 889 C C . ASN A 1 115 ? 7.132 -3.406 -7.807 1.00 82.19 115 ASN A C 1
ATOM 891 O O . ASN A 1 115 ? 7.308 -4.174 -8.758 1.00 82.19 115 ASN A O 1
ATOM 895 N N . ILE A 1 116 ? 8.022 -2.473 -7.471 1.00 81.56 116 ILE A N 1
ATOM 896 C CA . ILE A 1 116 ? 9.350 -2.396 -8.081 1.00 81.56 116 ILE A CA 1
ATOM 897 C C . ILE A 1 116 ? 10.168 -3.592 -7.588 1.00 81.56 116 ILE A C 1
ATOM 899 O O . ILE A 1 116 ? 10.119 -3.988 -6.423 1.00 81.56 116 ILE A O 1
ATOM 903 N N . ILE A 1 117 ? 10.925 -4.219 -8.483 1.00 76.56 117 ILE A N 1
ATOM 904 C CA . ILE A 1 117 ? 11.669 -5.432 -8.138 1.00 76.56 117 ILE A CA 1
ATOM 905 C C . ILE A 1 117 ? 12.682 -5.121 -7.021 1.00 76.56 117 ILE A C 1
ATOM 907 O O . ILE A 1 117 ? 13.340 -4.083 -7.024 1.00 76.56 117 ILE A O 1
ATOM 911 N N . GLY A 1 118 ? 12.779 -6.019 -6.038 1.00 77.00 118 GLY A N 1
ATOM 912 C CA . GLY A 1 118 ? 13.660 -5.869 -4.872 1.00 77.00 118 GLY A CA 1
ATOM 913 C C . GLY A 1 118 ? 13.064 -5.061 -3.714 1.00 77.00 118 GLY A C 1
ATOM 914 O O . GLY A 1 118 ? 13.580 -5.152 -2.601 1.00 77.00 118 GLY A O 1
ATOM 915 N N . HIS A 1 119 ? 11.954 -4.357 -3.937 1.00 84.31 119 HIS A N 1
ATOM 916 C CA . HIS A 1 119 ? 11.290 -3.536 -2.928 1.00 84.31 119 HIS A CA 1
ATOM 917 C C . HIS A 1 119 ? 10.301 -4.352 -2.088 1.00 84.31 119 HIS A C 1
ATOM 919 O O . HIS A 1 119 ? 9.738 -5.353 -2.545 1.00 84.31 119 HIS A O 1
ATOM 925 N N . LYS A 1 120 ? 10.103 -3.952 -0.828 1.00 84.06 120 LYS A N 1
ATOM 926 C CA . LYS A 1 120 ? 9.205 -4.632 0.135 1.00 84.06 120 LYS A CA 1
ATOM 927 C C . LYS A 1 120 ? 8.090 -3.722 0.653 1.00 84.06 120 LYS A C 1
ATOM 929 O O . LYS A 1 120 ? 7.387 -4.074 1.601 1.00 84.06 120 LYS A O 1
ATOM 934 N N . ASP A 1 121 ? 7.910 -2.582 0.000 1.00 88.44 121 ASP A N 1
ATOM 935 C CA . ASP A 1 121 ? 7.000 -1.505 0.390 1.00 88.44 121 ASP A CA 1
ATOM 936 C C . ASP A 1 121 ? 5.525 -1.863 0.211 1.00 88.44 121 ASP A C 1
ATOM 938 O O . ASP A 1 121 ? 4.662 -1.247 0.842 1.00 88.44 121 ASP A O 1
ATOM 942 N N . GLU A 1 122 ? 5.235 -2.910 -0.580 1.00 92.19 122 GLU A N 1
ATOM 943 C CA . GLU A 1 122 ? 3.886 -3.462 -0.753 1.00 92.19 122 GLU A CA 1
ATOM 944 C C . GLU A 1 122 ? 3.173 -3.607 0.584 1.00 92.19 122 GLU A C 1
ATOM 946 O O . GLU A 1 122 ? 2.013 -3.225 0.689 1.00 92.19 122 GLU A O 1
ATOM 951 N N . TYR A 1 123 ? 3.844 -4.147 1.604 1.00 92.12 123 TYR A N 1
ATOM 952 C CA . TYR A 1 123 ? 3.188 -4.468 2.866 1.00 92.12 123 TYR A CA 1
ATOM 953 C C . TYR A 1 123 ? 2.474 -3.254 3.473 1.00 92.12 123 TYR A C 1
ATOM 955 O O . TYR A 1 123 ? 1.332 -3.357 3.921 1.00 92.12 123 TYR A O 1
ATOM 963 N N . ILE A 1 124 ? 3.150 -2.105 3.470 1.00 95.12 124 ILE A N 1
ATOM 964 C CA . ILE A 1 124 ? 2.640 -0.872 4.062 1.00 95.12 124 ILE A CA 1
ATOM 965 C C . ILE A 1 124 ? 1.601 -0.245 3.135 1.00 95.12 124 ILE A C 1
ATOM 967 O O . ILE A 1 124 ? 0.480 0.014 3.574 1.00 95.12 124 ILE A O 1
ATOM 971 N N . CYS A 1 125 ? 1.925 -0.079 1.848 1.00 95.25 125 CYS A N 1
ATOM 972 C CA . CYS A 1 125 ? 1.018 0.547 0.882 1.00 95.25 125 CYS A CA 1
ATOM 973 C C . CYS A 1 125 ? -0.303 -0.226 0.759 1.00 95.25 125 CYS A C 1
ATOM 975 O O . CYS A 1 125 ? -1.388 0.356 0.739 1.00 95.25 125 CYS A O 1
ATOM 977 N N . ARG A 1 126 ? -0.230 -1.559 0.753 1.00 96.19 126 ARG A N 1
ATOM 978 C CA . ARG A 1 126 ? -1.401 -2.432 0.708 1.00 96.19 126 ARG A CA 1
ATOM 979 C C . ARG A 1 126 ? -2.218 -2.354 1.985 1.00 96.19 126 ARG A C 1
ATOM 981 O O . ARG A 1 126 ? -3.439 -2.276 1.901 1.00 96.19 126 ARG A O 1
ATOM 988 N N . TYR A 1 127 ? -1.574 -2.348 3.152 1.00 96.56 127 TYR A N 1
ATOM 989 C CA . TYR A 1 127 ? -2.293 -2.200 4.415 1.00 96.56 127 TYR A CA 1
ATOM 990 C C . TYR A 1 127 ? -3.067 -0.877 4.465 1.00 96.56 127 TYR A C 1
ATOM 992 O O . TYR A 1 127 ? -4.250 -0.882 4.809 1.00 96.56 127 TYR A O 1
ATOM 1000 N N . ILE A 1 128 ? -2.434 0.234 4.081 1.00 96.88 128 ILE A N 1
ATOM 1001 C CA . ILE A 1 128 ? -3.072 1.555 4.037 1.00 96.88 128 ILE A CA 1
ATOM 1002 C C . ILE A 1 128 ? -4.242 1.545 3.043 1.00 96.88 128 ILE A C 1
ATOM 1004 O O . ILE A 1 128 ? -5.368 1.883 3.414 1.00 96.88 128 ILE A O 1
ATOM 1008 N N . GLY A 1 129 ? -3.998 1.083 1.812 1.00 96.25 129 GLY A N 1
ATOM 1009 C CA . GLY A 1 129 ? -5.001 1.020 0.749 1.00 96.25 129 GLY A CA 1
ATOM 1010 C C . GLY A 1 129 ? -6.221 0.174 1.115 1.00 96.25 129 GLY A C 1
ATOM 1011 O O . GLY A 1 129 ? -7.354 0.645 1.018 1.00 96.25 129 GLY A O 1
ATOM 1012 N N . GLU A 1 130 ? -6.015 -1.056 1.595 1.00 96.69 130 GLU A N 1
ATOM 1013 C CA . GLU A 1 130 ? -7.113 -1.939 2.001 1.00 96.69 130 GLU A CA 1
ATOM 1014 C C . GLU A 1 130 ? -7.880 -1.371 3.201 1.00 96.69 130 GLU A C 1
ATOM 1016 O O . GLU A 1 130 ? -9.104 -1.502 3.269 1.00 96.69 130 GLU A O 1
ATOM 1021 N N . SER A 1 131 ? -7.188 -0.754 4.160 1.00 96.50 131 SER A N 1
ATOM 1022 C CA . SER A 1 131 ? -7.817 -0.198 5.363 1.00 96.50 131 SER A CA 1
ATOM 1023 C C . SER A 1 131 ? -8.729 0.978 5.034 1.00 96.50 131 SER A C 1
ATOM 1025 O O . SER A 1 131 ? -9.883 0.976 5.464 1.00 96.50 131 SER A O 1
ATOM 1027 N N . PHE A 1 132 ? -8.273 1.917 4.202 1.00 95.94 132 PHE A N 1
ATOM 1028 C CA . PHE A 1 132 ? -9.117 3.017 3.730 1.00 95.94 132 PHE A CA 1
ATOM 1029 C C . PHE A 1 132 ? -10.275 2.514 2.871 1.00 95.94 132 PHE A C 1
ATOM 1031 O O . PHE A 1 132 ? -11.411 2.939 3.083 1.00 95.94 132 PHE A O 1
ATOM 1038 N N . ALA A 1 133 ? -10.024 1.565 1.962 1.00 95.75 133 ALA A N 1
ATOM 1039 C CA . ALA A 1 133 ? -11.072 1.025 1.102 1.00 95.75 133 ALA A CA 1
ATOM 1040 C C . ALA A 1 133 ? -12.207 0.408 1.930 1.00 95.75 133 ALA A C 1
ATOM 1042 O O . ALA A 1 133 ? -13.377 0.716 1.710 1.00 95.75 133 ALA A O 1
ATOM 1043 N N . LYS A 1 134 ? -11.873 -0.397 2.948 1.00 95.06 134 LYS A N 1
ATOM 1044 C CA . LYS A 1 134 ? -12.859 -0.989 3.867 1.00 95.06 134 LYS A CA 1
ATOM 1045 C C . LYS A 1 134 ? -13.578 0.060 4.711 1.00 95.06 134 LYS A C 1
ATOM 1047 O O . LYS A 1 134 ? -14.790 -0.038 4.874 1.00 95.06 134 LYS A O 1
ATOM 1052 N N . LYS A 1 135 ? -12.839 1.023 5.272 1.00 94.50 135 LYS A N 1
ATOM 1053 C CA . LYS A 1 135 ? -13.382 2.015 6.211 1.00 94.50 135 LYS A CA 1
ATOM 1054 C C . LYS A 1 135 ? -14.357 2.971 5.531 1.00 94.50 135 LYS A C 1
ATOM 1056 O O . LYS A 1 135 ? -15.414 3.254 6.085 1.00 94.50 135 LYS A O 1
ATOM 1061 N N . TYR A 1 136 ? -14.008 3.440 4.338 1.00 93.81 136 TYR A N 1
ATOM 1062 C CA . TYR A 1 136 ? -14.771 4.467 3.630 1.00 93.81 136 TYR A CA 1
ATOM 1063 C C . TYR A 1 136 ? -15.660 3.915 2.511 1.00 93.81 136 TYR A C 1
ATOM 1065 O O . TYR A 1 136 ? -16.453 4.665 1.952 1.00 93.81 136 TYR A O 1
ATOM 1073 N N . ASN A 1 137 ? -15.580 2.610 2.224 1.00 94.50 137 ASN A N 1
ATOM 1074 C CA . ASN A 1 137 ? -16.257 1.971 1.094 1.00 94.50 137 ASN A CA 1
ATOM 1075 C C . ASN A 1 137 ? -15.939 2.673 -0.241 1.00 94.50 137 ASN A C 1
ATOM 1077 O O . ASN A 1 137 ? -16.828 2.969 -1.043 1.00 94.50 137 ASN A O 1
ATOM 1081 N N . SER A 1 138 ? -14.649 2.929 -0.461 1.00 93.25 138 SER A N 1
ATOM 1082 C CA . SER A 1 138 ? -14.141 3.746 -1.567 1.00 93.25 138 SER A CA 1
ATOM 1083 C C . SER A 1 138 ? -12.975 3.091 -2.292 1.00 93.25 138 SER A C 1
ATOM 1085 O O . SER A 1 138 ? -12.256 2.281 -1.707 1.00 93.25 138 SER A O 1
ATOM 1087 N N . VAL A 1 139 ? -12.755 3.463 -3.553 1.00 93.25 139 VAL A N 1
ATOM 1088 C CA . VAL A 1 139 ? -11.547 3.092 -4.298 1.00 93.25 139 VAL A CA 1
ATOM 1089 C C . VAL A 1 139 ? -10.359 3.870 -3.738 1.00 93.25 139 VAL A C 1
ATOM 1091 O O . VAL A 1 139 ? -10.465 5.063 -3.446 1.00 93.25 139 VAL A O 1
ATOM 1094 N N . VAL A 1 140 ? -9.224 3.192 -3.564 1.00 95.00 140 VAL A N 1
ATOM 1095 C CA . VAL A 1 140 ? -8.013 3.792 -2.993 1.00 95.00 140 VAL A CA 1
ATOM 1096 C C . VAL A 1 140 ? -6.793 3.416 -3.814 1.00 95.00 140 VAL A C 1
ATOM 1098 O O . VAL A 1 140 ? -6.530 2.232 -4.015 1.00 95.00 140 VAL A O 1
ATOM 1101 N N . VAL A 1 141 ? -6.007 4.405 -4.221 1.00 94.56 141 VAL A N 1
ATOM 1102 C CA . VAL A 1 141 ? -4.637 4.193 -4.703 1.00 94.56 141 VAL A CA 1
ATOM 1103 C C . VAL A 1 141 ? -3.681 4.579 -3.584 1.00 94.56 141 VAL A C 1
ATOM 1105 O O . VAL A 1 141 ? -3.775 5.684 -3.058 1.00 94.56 141 VAL A O 1
ATOM 1108 N N . CYS A 1 142 ? -2.776 3.677 -3.209 1.00 94.62 142 CYS A N 1
ATOM 1109 C CA . CYS A 1 142 ? -1.688 3.968 -2.284 1.00 94.62 142 CYS A CA 1
ATOM 1110 C C . CYS A 1 142 ? -0.338 3.657 -2.929 1.00 94.62 142 CYS A C 1
ATOM 1112 O O . CYS A 1 142 ? -0.112 2.526 -3.360 1.00 94.62 142 CYS A O 1
ATOM 1114 N N . SER A 1 143 ? 0.555 4.640 -2.983 1.00 94.38 143 SER A N 1
ATOM 1115 C CA . SER A 1 143 ? 1.884 4.494 -3.578 1.00 94.38 143 SER A CA 1
ATOM 1116 C C . SER A 1 143 ? 2.982 5.041 -2.679 1.00 94.38 143 SER A C 1
ATOM 1118 O O . SER A 1 143 ? 2.765 6.001 -1.940 1.00 94.38 143 SER A O 1
ATOM 1120 N N . GLY A 1 144 ? 4.182 4.485 -2.808 1.00 92.12 144 GLY A N 1
ATOM 1121 C CA . GLY A 1 144 ? 5.390 5.049 -2.222 1.00 92.12 144 GLY A CA 1
ATOM 1122 C C . GLY A 1 144 ? 6.335 3.996 -1.661 1.00 92.12 144 GLY A C 1
ATOM 1123 O O . GLY A 1 144 ? 6.398 2.878 -2.183 1.00 92.12 144 GLY A O 1
ATOM 1124 N N . GLY A 1 145 ? 7.109 4.368 -0.647 1.00 92.56 145 GLY A N 1
ATOM 1125 C CA . GLY A 1 145 ? 8.190 3.539 -0.128 1.00 92.56 145 GLY A CA 1
ATOM 1126 C C . GLY A 1 145 ? 8.874 4.115 1.104 1.00 92.56 145 GLY A C 1
ATOM 1127 O O . GLY A 1 145 ? 8.727 5.294 1.434 1.00 92.56 145 GLY A O 1
ATOM 1128 N N . PHE A 1 146 ? 9.613 3.256 1.799 1.00 94.44 146 PHE A N 1
ATOM 1129 C CA . PHE A 1 146 ? 10.365 3.612 2.996 1.00 94.44 146 PHE A CA 1
ATOM 1130 C C . PHE A 1 146 ? 11.744 2.955 2.977 1.00 94.44 146 PHE A C 1
ATOM 1132 O O . PHE A 1 146 ? 11.860 1.729 3.042 1.00 94.44 146 PHE A O 1
ATOM 1139 N N . HIS A 1 147 ? 12.803 3.766 2.917 1.00 93.38 147 HIS A N 1
ATOM 1140 C CA . HIS A 1 147 ? 14.179 3.264 2.830 1.00 93.38 147 HIS A CA 1
ATOM 1141 C C . HIS A 1 147 ? 15.011 3.652 4.044 1.00 93.38 147 HIS A C 1
ATOM 1143 O O . HIS A 1 147 ? 15.171 4.833 4.339 1.00 93.38 147 HIS A O 1
ATOM 1149 N N . ILE A 1 148 ? 15.609 2.655 4.689 1.00 94.00 148 ILE A N 1
ATOM 1150 C CA . ILE A 1 148 ? 16.672 2.826 5.681 1.00 94.00 148 ILE A CA 1
ATOM 1151 C C . ILE A 1 148 ? 17.728 1.764 5.406 1.00 94.00 148 ILE A C 1
ATOM 1153 O O . ILE A 1 148 ? 17.402 0.574 5.290 1.00 94.00 148 ILE A O 1
ATOM 1157 N N . ASP A 1 149 ? 18.988 2.182 5.329 1.00 92.12 149 ASP A N 1
ATOM 1158 C CA . ASP A 1 149 ? 20.088 1.246 5.144 1.00 92.12 149 ASP A CA 1
ATOM 1159 C C . ASP A 1 149 ? 20.187 0.295 6.343 1.00 92.12 149 ASP A C 1
ATOM 1161 O O . ASP A 1 149 ? 20.16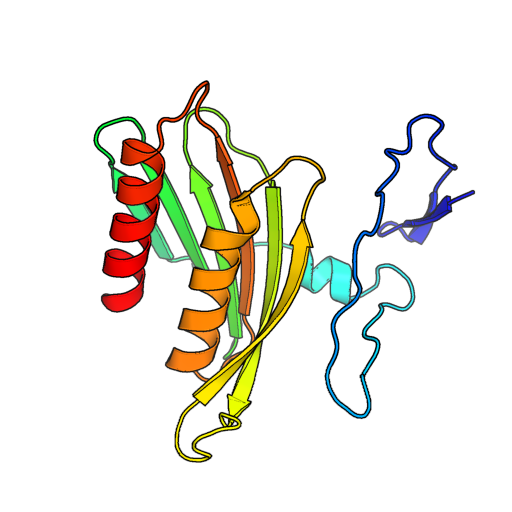7 0.696 7.505 1.00 92.12 149 ASP A O 1
ATOM 1165 N N . ASN A 1 150 ? 20.290 -1.005 6.054 1.00 91.75 150 ASN A N 1
ATOM 1166 C CA . ASN A 1 150 ? 20.405 -2.066 7.061 1.00 91.75 150 ASN A CA 1
ATOM 1167 C C . ASN A 1 150 ? 19.295 -2.058 8.131 1.00 91.75 150 ASN A C 1
ATOM 1169 O O . ASN A 1 150 ? 19.541 -2.412 9.288 1.00 91.75 150 ASN A O 1
ATOM 1173 N N . ILE A 1 151 ? 18.064 -1.695 7.748 1.00 93.44 151 ILE A N 1
ATOM 1174 C CA . ILE A 1 151 ? 16.924 -1.673 8.668 1.00 93.44 151 ILE A CA 1
ATOM 1175 C C . ILE A 1 151 ? 16.748 -3.017 9.398 1.00 93.44 151 ILE A C 1
ATOM 1177 O O . ILE A 1 151 ? 16.650 -4.096 8.801 1.00 93.44 151 ILE A O 1
ATOM 1181 N N . SER A 1 152 ? 16.700 -2.962 10.728 1.00 95.31 152 SER A N 1
ATOM 1182 C CA . SER A 1 152 ? 16.525 -4.149 11.565 1.00 95.31 152 SER A CA 1
ATOM 1183 C C . SER A 1 152 ? 15.066 -4.616 11.590 1.00 95.31 152 SER A C 1
ATOM 1185 O O . SER A 1 152 ? 14.127 -3.841 11.413 1.00 95.31 152 SER A O 1
ATOM 1187 N N . LYS A 1 153 ? 14.839 -5.897 11.913 1.00 94.81 153 LYS A N 1
ATOM 1188 C CA . LYS A 1 153 ? 13.476 -6.435 12.089 1.00 94.81 153 LYS A CA 1
ATOM 1189 C C . LYS A 1 153 ? 12.668 -5.668 13.141 1.00 94.81 153 LYS A C 1
ATOM 1191 O O . LYS A 1 153 ? 11.476 -5.467 12.954 1.00 94.81 153 LYS A O 1
ATOM 1196 N N . LYS A 1 154 ? 13.314 -5.225 14.227 1.00 96.31 154 LYS A N 1
ATOM 1197 C CA . LYS A 1 154 ? 12.660 -4.455 15.294 1.00 96.31 154 LYS A CA 1
ATOM 1198 C C . LYS A 1 154 ? 12.150 -3.106 14.775 1.00 96.31 154 LYS A C 1
ATOM 1200 O O . LYS A 1 154 ? 11.020 -2.742 15.068 1.00 96.31 154 LYS A O 1
ATOM 1205 N N . GLN A 1 155 ? 12.955 -2.422 13.964 1.00 95.69 155 GLN A N 1
ATOM 1206 C CA . GLN A 1 155 ? 12.591 -1.153 13.327 1.00 95.69 155 GLN A CA 1
ATOM 1207 C C . GLN A 1 155 ? 11.475 -1.329 12.289 1.00 95.69 155 GLN A C 1
ATOM 1209 O O . GLN A 1 155 ? 10.549 -0.524 12.243 1.00 95.69 155 GLN A O 1
ATOM 1214 N N . ILE A 1 156 ? 11.507 -2.413 11.503 1.00 94.69 156 ILE A N 1
ATOM 1215 C CA . ILE A 1 156 ? 10.411 -2.753 10.579 1.00 94.69 156 ILE A CA 1
ATOM 1216 C C . ILE A 1 156 ? 9.094 -2.943 11.344 1.00 94.69 156 ILE A C 1
ATOM 1218 O O . ILE A 1 156 ? 8.057 -2.445 10.911 1.00 94.69 156 ILE A O 1
ATOM 1222 N N . GLU A 1 157 ? 9.108 -3.666 12.464 1.00 96.00 157 GLU A N 1
ATOM 1223 C CA . GLU A 1 157 ? 7.892 -3.875 13.259 1.00 96.00 157 GLU A CA 1
ATOM 1224 C C . GLU A 1 157 ? 7.419 -2.590 13.952 1.00 96.00 157 GLU A C 1
ATOM 1226 O O . GLU A 1 157 ? 6.215 -2.345 13.995 1.00 96.00 157 GLU A O 1
ATOM 1231 N N . GLU A 1 158 ? 8.332 -1.730 14.413 1.00 97.00 158 GLU A N 1
ATOM 1232 C CA . GLU A 1 158 ? 7.990 -0.394 14.919 1.00 97.00 158 GLU A CA 1
ATOM 1233 C C . GLU A 1 158 ? 7.270 0.443 13.853 1.00 97.00 158 GLU A C 1
ATOM 1235 O O . GLU A 1 158 ? 6.188 0.969 14.117 1.00 97.00 158 GLU A O 1
ATOM 1240 N N . LEU A 1 159 ? 7.811 0.496 12.631 1.00 96.44 159 LEU A N 1
ATOM 1241 C CA . LEU A 1 159 ? 7.187 1.182 11.498 1.00 96.44 159 LEU A CA 1
ATOM 1242 C C . LEU A 1 159 ? 5.789 0.624 11.210 1.00 96.44 159 LEU A C 1
ATOM 1244 O O . LEU A 1 159 ? 4.826 1.383 11.119 1.00 96.44 159 LEU A O 1
ATOM 1248 N N . LYS A 1 160 ? 5.651 -0.702 11.104 1.00 95.81 160 LYS A N 1
ATOM 1249 C CA . LYS A 1 160 ? 4.352 -1.340 10.843 1.00 95.81 160 LYS A CA 1
ATOM 1250 C C . LYS A 1 160 ? 3.332 -1.014 11.927 1.00 95.81 160 LYS A C 1
ATOM 1252 O O . LYS A 1 160 ? 2.200 -0.686 11.595 1.00 95.81 160 LYS A O 1
ATOM 1257 N N . ASN A 1 161 ? 3.707 -1.118 13.200 1.00 96.88 161 ASN A N 1
ATOM 1258 C CA . ASN A 1 161 ? 2.802 -0.836 14.314 1.00 96.88 161 ASN A CA 1
ATOM 1259 C C . ASN A 1 161 ? 2.392 0.635 14.337 1.00 96.88 161 ASN A C 1
ATOM 1261 O O . ASN A 1 161 ? 1.204 0.924 14.431 1.00 96.88 161 ASN A O 1
ATOM 1265 N N . SER A 1 162 ? 3.346 1.546 14.145 1.00 97.38 162 SER A N 1
ATOM 1266 C CA . SER A 1 162 ? 3.070 2.980 14.069 1.00 97.38 162 SER A CA 1
ATOM 1267 C C . SER A 1 162 ? 2.081 3.316 12.950 1.00 97.38 162 SER A C 1
ATOM 1269 O O . SER A 1 162 ? 1.120 4.048 13.182 1.00 97.38 162 SER A O 1
ATOM 1271 N N . VAL A 1 163 ? 2.263 2.738 11.755 1.00 97.12 163 VAL A N 1
ATOM 1272 C CA . VAL A 1 163 ? 1.326 2.935 10.640 1.00 97.12 163 VAL A CA 1
ATOM 1273 C C . VAL A 1 163 ? -0.061 2.393 10.991 1.00 97.12 163 VAL A C 1
ATOM 1275 O O . VAL A 1 163 ? -1.048 3.081 10.745 1.00 97.12 163 VAL A O 1
ATOM 1278 N N . ARG A 1 164 ? -0.165 1.198 11.593 1.00 96.31 164 ARG A N 1
ATOM 1279 C CA . ARG A 1 164 ? -1.462 0.639 12.024 1.00 96.31 164 ARG A CA 1
ATOM 1280 C C . ARG A 1 164 ? -2.188 1.570 12.987 1.00 96.31 164 ARG A C 1
ATOM 1282 O O . ARG A 1 164 ? -3.338 1.917 12.738 1.00 96.31 164 ARG A O 1
ATOM 1289 N N . GLU A 1 165 ? -1.500 2.024 14.029 1.00 96.56 165 GLU A N 1
ATOM 1290 C CA . GLU A 1 165 ? -2.072 2.933 15.025 1.00 96.56 165 GLU A CA 1
ATOM 1291 C C . GLU A 1 165 ? -2.536 4.257 14.414 1.00 96.56 165 GLU A C 1
ATOM 1293 O O . GLU A 1 165 ? -3.557 4.805 14.831 1.00 96.56 165 GLU A O 1
ATOM 1298 N N . LEU A 1 166 ? -1.799 4.790 13.435 1.00 96.44 166 LEU A N 1
ATOM 1299 C CA . LEU A 1 166 ? -2.205 6.000 12.730 1.00 96.44 166 LEU A CA 1
ATOM 1300 C C . LEU A 1 166 ? -3.465 5.756 11.891 1.00 96.44 166 LEU A C 1
ATOM 1302 O O . LEU A 1 166 ? -4.417 6.523 12.004 1.00 96.44 166 LEU A O 1
ATOM 1306 N N . ILE A 1 167 ? -3.493 4.697 11.077 1.00 95.88 167 ILE A N 1
ATOM 1307 C CA . ILE A 1 167 ? -4.638 4.402 10.201 1.00 95.88 167 ILE A CA 1
ATOM 1308 C C . ILE A 1 167 ? -5.903 4.086 11.011 1.00 95.88 167 ILE A C 1
ATOM 1310 O O . ILE A 1 167 ? -7.000 4.441 10.593 1.00 95.88 167 ILE A O 1
ATOM 1314 N N . GLU A 1 168 ? -5.782 3.467 12.185 1.00 92.19 168 GLU A N 1
ATOM 1315 C CA . GLU A 1 168 ? -6.927 3.230 13.074 1.00 92.19 168 GLU A CA 1
ATOM 1316 C C . GLU A 1 168 ? -7.522 4.531 13.638 1.00 92.19 168 GLU A C 1
ATOM 1318 O O . GLU A 1 168 ? -8.733 4.603 13.868 1.00 92.19 168 GLU A O 1
ATOM 1323 N N . LYS A 1 169 ? -6.698 5.571 13.818 1.00 91.75 169 LYS A N 1
ATOM 1324 C CA . LYS A 1 169 ? -7.126 6.892 14.308 1.00 91.75 169 LYS A CA 1
ATOM 1325 C C . LYS A 1 169 ? -7.749 7.779 13.226 1.00 91.75 169 LYS A C 1
ATOM 1327 O O . LYS A 1 169 ? -8.535 8.653 13.583 1.00 91.75 169 LYS A O 1
ATOM 1332 N N . ILE A 1 170 ? -7.393 7.580 11.952 1.00 90.25 170 ILE A N 1
ATOM 1333 C CA . ILE A 1 170 ? -7.932 8.329 10.797 1.00 90.25 170 ILE A CA 1
ATOM 1334 C C . ILE A 1 170 ? -9.224 7.690 10.336 1.00 90.25 170 ILE A C 1
ATOM 1336 O O . ILE A 1 170 ? -10.324 8.211 10.608 1.00 90.25 170 ILE A O 1
#

Sequence (170 aa):
FAMPEFPGYTGPASSDCWLIKVKAVTHRKNPIMQTCIGPSEEHVSMAGIQTLERIEYKIKLSFAEYIIFVMKIGKDFNIVFSGGEREHIGCTVLSLPRPSLSDEKKLSATSSVINIIGHKDEYICRYIGESFAKKYNSVVVCSGGFHIDNISKKQIEELKNSVRELIEKI